Protein AF-A0A1B6FCR0-F1 (afdb_monomer_lite)

Organism: NCBI:txid1464854

pLDDT: mean 74.07, std 19.44, range [39.16, 96.12]

Secondary structure (DSSP, 8-state):
--------SSS-HHHHHHHHHHHHHHHHHTT-----GGGT--GGGB-TTSSSBPHHHHHHHHHHHHHHHHHHHHHHS------------------------------------

Structure (mmCIF, N/CA/C/O backbone):
data_AF-A0A1B6FCR0-F1
#
_entry.id   AF-A0A1B6FCR0-F1
#
loop_
_atom_site.group_PDB
_atom_site.id
_atom_site.type_symbol
_atom_site.label_atom_id
_atom_site.label_alt_id
_atom_site.label_comp_id
_atom_site.label_asym_id
_atom_site.label_entity_id
_atom_site.label_seq_id
_atom_site.pdbx_PDB_ins_code
_atom_site.Cartn_x
_atom_site.Cartn_y
_atom_site.Cartn_z
_atom_site.occupancy
_atom_site.B_iso_or_equiv
_atom_site.auth_seq_id
_atom_site.auth_comp_id
_atom_site.auth_asym_id
_atom_site.auth_atom_id
_atom_site.pdbx_PDB_model_num
ATOM 1 N N . VAL A 1 1 ? -9.343 3.198 4.846 1.00 52.16 1 VAL A N 1
ATOM 2 C CA . VAL A 1 1 ? -8.202 4.002 4.366 1.00 52.16 1 VAL A CA 1
ATOM 3 C C . VAL A 1 1 ? -7.108 3.049 3.930 1.00 52.16 1 VAL A C 1
ATOM 5 O O . VAL A 1 1 ? -6.847 2.095 4.650 1.00 52.16 1 VAL A O 1
ATOM 8 N N . LEU A 1 2 ? -6.579 3.239 2.724 1.00 54.00 2 LEU A N 1
ATOM 9 C CA . LEU A 1 2 ? -5.472 2.469 2.154 1.00 54.00 2 LEU A CA 1
ATOM 10 C C . LEU A 1 2 ? -4.601 3.451 1.383 1.00 54.00 2 LEU A C 1
ATOM 12 O O . LEU A 1 2 ? -4.848 3.704 0.208 1.00 54.00 2 LEU A O 1
ATOM 16 N N . ASP A 1 3 ? -3.602 3.995 2.063 1.00 57.03 3 ASP A N 1
ATOM 17 C CA . ASP A 1 3 ? -2.684 4.963 1.478 1.00 57.03 3 ASP A CA 1
ATOM 18 C C . ASP A 1 3 ? -1.279 4.365 1.486 1.00 57.03 3 ASP A C 1
ATOM 20 O O . ASP A 1 3 ? -0.688 4.183 2.542 1.00 57.03 3 ASP A O 1
ATOM 24 N N . SER A 1 4 ? -0.748 4.010 0.317 1.00 60.03 4 SER A N 1
ATOM 25 C CA . SER A 1 4 ? 0.669 3.671 0.126 1.00 60.03 4 SER A CA 1
ATOM 26 C C . SER A 1 4 ? 1.034 3.665 -1.358 1.00 60.03 4 SER A C 1
ATOM 28 O O . SER A 1 4 ? 0.187 3.452 -2.229 1.00 60.03 4 SER A O 1
ATOM 30 N N . ILE A 1 5 ? 2.313 3.917 -1.660 1.00 70.94 5 ILE A N 1
ATOM 31 C CA . ILE A 1 5 ? 2.821 3.937 -3.039 1.00 70.94 5 ILE A CA 1
ATOM 32 C C . ILE A 1 5 ? 3.582 2.648 -3.334 1.00 70.94 5 ILE A C 1
ATOM 34 O O . ILE A 1 5 ? 4.440 2.227 -2.555 1.00 70.94 5 ILE A O 1
ATOM 38 N N . LEU A 1 6 ? 3.279 2.049 -4.488 1.00 71.94 6 LEU A N 1
ATOM 39 C CA . LEU A 1 6 ? 3.912 0.830 -4.980 1.00 71.94 6 LEU A CA 1
ATOM 40 C C . LEU A 1 6 ? 5.321 1.057 -5.534 1.00 71.94 6 LEU A C 1
ATOM 42 O O . LEU A 1 6 ? 5.588 2.061 -6.196 1.00 71.94 6 LEU A O 1
ATOM 46 N N . VAL A 1 7 ? 6.202 0.071 -5.339 1.00 68.56 7 VAL A N 1
ATOM 47 C CA . VAL A 1 7 ? 7.544 0.052 -5.942 1.00 68.56 7 VAL A CA 1
ATOM 48 C C . VAL A 1 7 ? 7.459 0.075 -7.465 1.00 68.56 7 VAL A C 1
ATOM 50 O O . VAL A 1 7 ? 7.102 -0.920 -8.100 1.00 68.56 7 VAL A O 1
ATOM 53 N N . ARG A 1 8 ? 7.878 1.202 -8.046 1.00 67.38 8 ARG A N 1
ATOM 54 C CA . ARG A 1 8 ? 8.106 1.367 -9.484 1.00 67.38 8 ARG A CA 1
ATOM 55 C C . ARG A 1 8 ? 9.582 1.165 -9.834 1.00 67.38 8 AR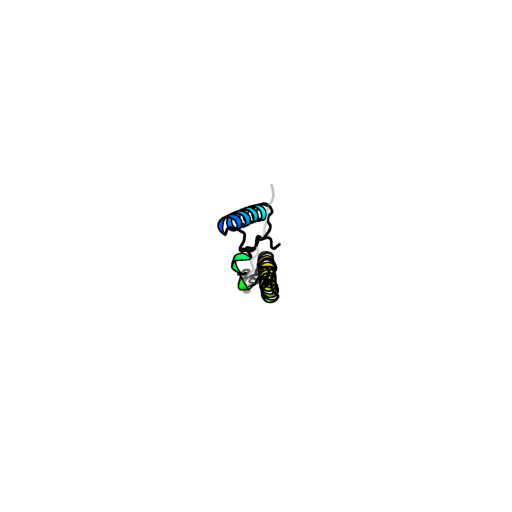G A C 1
ATOM 57 O O . ARG A 1 8 ? 10.453 1.202 -8.969 1.00 67.38 8 ARG A O 1
ATOM 64 N N . TRP A 1 9 ? 9.869 0.903 -11.106 1.00 65.56 9 TRP A N 1
ATOM 65 C CA . TRP A 1 9 ? 11.239 0.682 -11.587 1.00 65.56 9 TRP A CA 1
ATOM 66 C C . TRP A 1 9 ? 12.073 1.970 -11.648 1.00 65.56 9 TRP A C 1
ATOM 68 O O . TRP A 1 9 ? 13.296 1.898 -11.580 1.00 65.56 9 TRP A O 1
ATOM 78 N N . ASP A 1 10 ? 11.414 3.121 -11.761 1.00 66.19 10 ASP A N 1
ATOM 79 C CA . ASP A 1 10 ? 12.005 4.456 -11.876 1.00 66.19 10 ASP A CA 1
ATOM 80 C C . ASP A 1 10 ? 12.258 5.131 -10.518 1.00 66.19 10 ASP A C 1
ATOM 82 O O . ASP A 1 10 ? 12.959 6.138 -10.446 1.00 66.19 10 ASP A O 1
ATOM 86 N N . LEU A 1 11 ? 11.732 4.566 -9.429 1.00 68.50 11 LEU A N 1
ATOM 87 C CA . LEU A 1 11 ? 11.944 5.056 -8.070 1.00 68.50 11 LEU A CA 1
ATOM 88 C C . LEU A 1 11 ? 12.956 4.182 -7.333 1.00 68.50 11 LEU A C 1
ATOM 90 O O . LEU A 1 11 ? 12.878 2.952 -7.332 1.00 68.50 11 LEU A O 1
ATOM 94 N N . THR A 1 12 ? 13.899 4.822 -6.641 1.00 72.56 12 THR A N 1
ATOM 95 C CA . THR A 1 12 ? 14.808 4.092 -5.754 1.00 72.56 12 THR A CA 1
ATOM 96 C C . THR A 1 12 ? 14.023 3.511 -4.577 1.00 72.56 12 THR A C 1
ATOM 98 O O . THR A 1 12 ? 13.238 4.204 -3.929 1.00 72.56 12 THR A O 1
ATOM 101 N N . TYR A 1 13 ? 14.270 2.234 -4.262 1.00 76.88 13 TYR A N 1
ATOM 102 C CA . TYR A 1 13 ? 13.599 1.515 -3.168 1.00 76.88 13 TYR A CA 1
ATOM 103 C C . TYR A 1 13 ? 13.686 2.267 -1.827 1.00 76.88 13 TYR A C 1
ATOM 105 O O . TYR A 1 13 ? 12.739 2.296 -1.048 1.00 76.88 13 TYR A O 1
ATOM 113 N N . LYS A 1 14 ? 14.811 2.956 -1.591 1.00 83.38 14 LYS A N 1
ATOM 114 C CA . LYS A 1 14 ? 15.044 3.761 -0.388 1.00 83.38 14 LYS A CA 1
ATOM 115 C C . LYS A 1 14 ? 14.146 5.001 -0.311 1.00 83.38 14 LYS A C 1
ATOM 117 O O . LYS A 1 14 ? 13.599 5.273 0.752 1.00 83.38 14 LYS A O 1
ATOM 122 N N . ALA A 1 15 ? 13.987 5.743 -1.410 1.00 82.94 15 ALA A N 1
ATOM 123 C CA . ALA A 1 15 ? 13.146 6.940 -1.423 1.00 82.94 15 ALA A CA 1
ATOM 124 C C . ALA A 1 15 ? 11.674 6.587 -1.181 1.00 82.94 15 ALA A C 1
ATOM 126 O O . ALA A 1 15 ? 10.996 7.257 -0.406 1.00 82.94 15 ALA A O 1
ATOM 127 N N . LEU A 1 16 ? 11.209 5.493 -1.784 1.00 83.69 16 LEU A N 1
ATOM 128 C CA . LEU A 1 16 ? 9.842 5.027 -1.601 1.00 83.69 16 LEU A CA 1
ATOM 129 C C . LEU A 1 16 ? 9.570 4.543 -0.173 1.00 83.69 16 LEU A C 1
ATOM 131 O O . LEU A 1 16 ? 8.542 4.893 0.399 1.00 83.69 16 LEU A O 1
ATOM 135 N N . ASN A 1 17 ? 10.496 3.786 0.422 1.00 84.88 17 ASN A N 1
ATOM 136 C CA . ASN A 1 17 ? 10.359 3.362 1.816 1.00 84.88 17 ASN A CA 1
ATOM 137 C C . ASN A 1 17 ? 10.309 4.557 2.768 1.00 84.88 17 ASN A C 1
ATOM 139 O O . ASN A 1 17 ? 9.465 4.584 3.656 1.00 84.88 17 ASN A O 1
ATOM 143 N N . ASN A 1 18 ? 11.161 5.564 2.555 1.00 88.88 18 ASN A N 1
ATOM 144 C CA . ASN A 1 18 ? 11.114 6.791 3.348 1.00 88.88 18 ASN A CA 1
ATOM 145 C C . ASN A 1 18 ? 9.771 7.513 3.188 1.00 88.88 18 ASN A C 1
ATOM 147 O O . ASN A 1 18 ? 9.224 7.999 4.171 1.00 88.88 18 ASN A O 1
ATOM 151 N N . PHE A 1 19 ? 9.227 7.570 1.972 1.00 89.19 19 PHE A N 1
ATOM 152 C CA . PHE A 1 19 ? 7.928 8.188 1.726 1.00 89.19 19 PHE A CA 1
ATOM 153 C C . PHE A 1 19 ? 6.785 7.439 2.427 1.00 89.19 19 PHE A C 1
ATOM 155 O O . PHE A 1 19 ? 5.993 8.058 3.132 1.00 89.19 19 PHE A O 1
ATOM 162 N N . ASN A 1 20 ? 6.731 6.110 2.295 1.00 89.62 20 ASN A N 1
ATOM 163 C CA . ASN A 1 20 ? 5.723 5.289 2.971 1.00 89.62 20 ASN A CA 1
ATOM 164 C C . ASN A 1 20 ? 5.848 5.372 4.501 1.00 89.62 20 ASN A C 1
ATOM 166 O O . ASN A 1 20 ? 4.831 5.435 5.178 1.00 89.62 20 ASN A O 1
ATOM 170 N N . PHE A 1 21 ? 7.067 5.455 5.042 1.00 91.69 21 PHE A N 1
ATOM 171 C CA . PHE A 1 21 ? 7.285 5.672 6.475 1.00 91.69 21 PHE A CA 1
ATOM 172 C C . PHE A 1 21 ? 6.727 7.021 6.952 1.00 91.69 21 PHE A C 1
ATOM 174 O O . PHE A 1 21 ? 6.071 7.094 7.986 1.00 91.69 21 PHE A O 1
ATOM 181 N N . GLN A 1 22 ? 6.939 8.095 6.187 1.00 93.81 22 GLN A N 1
ATOM 182 C CA . GLN A 1 22 ? 6.367 9.403 6.523 1.00 93.81 22 GLN A CA 1
ATOM 183 C C . GLN A 1 22 ? 4.834 9.389 6.448 1.00 93.81 22 GLN A C 1
ATOM 185 O O . GLN A 1 22 ? 4.178 9.957 7.318 1.00 93.81 22 GLN A O 1
ATOM 190 N N . LEU A 1 23 ? 4.253 8.709 5.452 1.00 92.38 23 LEU A N 1
ATOM 191 C CA . LEU A 1 23 ? 2.803 8.501 5.386 1.00 92.38 23 LEU A CA 1
ATOM 192 C C . LEU A 1 23 ? 2.278 7.737 6.603 1.00 92.38 23 LEU A C 1
ATOM 194 O O . LEU A 1 23 ? 1.281 8.154 7.184 1.00 92.38 23 LEU A O 1
ATOM 198 N N . GLU A 1 24 ? 2.957 6.666 7.014 1.00 93.62 24 GLU A N 1
ATOM 199 C CA . GLU A 1 24 ? 2.585 5.883 8.194 1.00 93.62 24 GLU A CA 1
ATOM 200 C C . GLU A 1 24 ? 2.544 6.750 9.458 1.00 93.62 24 GLU A C 1
ATOM 202 O O . GLU A 1 24 ? 1.545 6.733 10.181 1.00 93.62 24 GLU A O 1
ATOM 207 N N . LEU A 1 25 ? 3.576 7.570 9.681 1.00 94.94 25 LEU A N 1
ATOM 208 C CA . LEU A 1 25 ? 3.614 8.512 10.803 1.00 94.94 25 LEU A CA 1
ATOM 209 C C . LEU A 1 25 ? 2.456 9.519 10.755 1.00 94.94 25 LEU A C 1
ATOM 211 O O . LEU A 1 25 ? 1.842 9.807 11.783 1.00 94.94 25 LEU A O 1
ATOM 215 N N . MET A 1 26 ? 2.122 10.048 9.575 1.00 94.94 26 MET A N 1
ATOM 216 C CA . MET A 1 26 ? 0.977 10.953 9.439 1.00 94.94 26 MET A CA 1
ATOM 217 C C . MET A 1 26 ? -0.343 10.246 9.751 1.00 94.94 26 MET A C 1
ATOM 219 O O . MET A 1 26 ? -1.154 10.783 10.501 1.00 94.94 26 MET A O 1
ATOM 223 N N . CYS A 1 27 ? -0.560 9.041 9.223 1.00 93.25 27 CYS A N 1
ATOM 224 C CA . CYS A 1 27 ? -1.765 8.260 9.494 1.00 93.25 27 CYS A CA 1
ATOM 225 C C . CYS A 1 27 ? -1.939 7.992 10.996 1.00 93.25 27 CYS A C 1
ATOM 227 O O . CYS A 1 27 ? -3.034 8.196 11.520 1.00 93.25 27 CYS A O 1
ATOM 229 N N . GLN A 1 28 ? -0.858 7.638 11.700 1.00 92.25 28 GLN A N 1
ATOM 230 C CA . GLN A 1 28 ? -0.871 7.473 13.157 1.00 92.25 28 GLN A CA 1
ATOM 231 C C . GLN A 1 28 ? -1.314 8.756 13.873 1.00 92.25 28 GLN A C 1
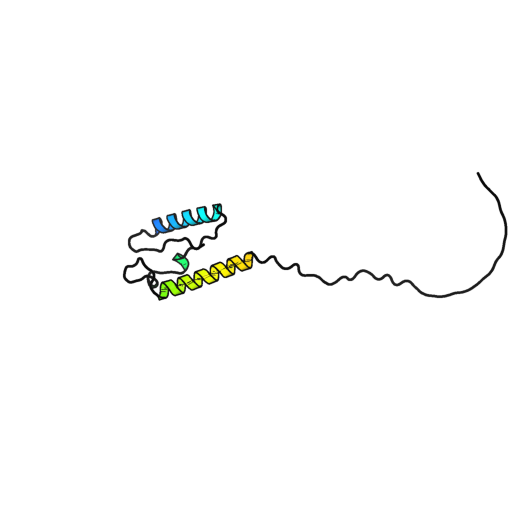ATOM 233 O O . GLN A 1 28 ? -2.182 8.700 14.742 1.00 92.25 28 GLN A O 1
ATOM 238 N N . ASN A 1 29 ? -0.795 9.917 13.460 1.00 94.19 29 ASN A N 1
ATOM 239 C CA . ASN A 1 29 ? -1.174 11.209 14.045 1.00 94.19 29 ASN A CA 1
ATOM 240 C C . ASN A 1 29 ? -2.654 11.565 13.828 1.00 94.19 29 ASN A C 1
ATOM 242 O O . ASN A 1 29 ? -3.244 12.252 14.659 1.00 94.19 29 ASN A O 1
ATOM 246 N N . PHE A 1 30 ? -3.263 11.101 12.734 1.00 93.56 30 PHE A N 1
ATOM 247 C CA . PHE A 1 30 ? -4.683 11.323 12.440 1.00 93.56 30 PHE A CA 1
ATOM 248 C C . PHE A 1 30 ? -5.608 10.221 12.984 1.00 93.56 30 PHE A C 1
ATOM 250 O O . PHE A 1 30 ? -6.817 10.293 12.769 1.00 93.56 30 PHE A O 1
ATOM 257 N N . GLY A 1 31 ? -5.077 9.201 13.671 1.00 89.88 31 GLY A N 1
ATOM 258 C CA . GLY A 1 31 ? -5.872 8.055 14.131 1.00 89.88 31 GLY A CA 1
ATOM 259 C C . GLY A 1 31 ? -6.412 7.201 12.979 1.00 89.88 31 GLY A C 1
ATOM 260 O O . GLY A 1 31 ? -7.458 6.566 13.099 1.00 89.88 31 GLY A O 1
ATOM 261 N N . VAL A 1 32 ? -5.721 7.212 11.841 1.00 90.19 32 VAL A N 1
ATOM 262 C CA . VAL A 1 32 ? -6.108 6.504 10.624 1.00 90.19 32 VAL A CA 1
ATOM 263 C C . VAL A 1 32 ? -5.209 5.286 10.431 1.00 90.19 32 VAL A C 1
ATOM 265 O O . VAL A 1 32 ? -3.997 5.348 10.626 1.00 90.19 32 VAL A O 1
ATOM 268 N N . THR A 1 33 ? -5.785 4.162 10.008 1.00 90.38 33 THR A N 1
ATOM 269 C CA . THR A 1 33 ? -5.016 2.950 9.701 1.00 90.38 33 THR A CA 1
ATOM 270 C C . THR A 1 33 ? -4.212 3.127 8.414 1.00 90.38 33 THR A C 1
ATOM 272 O O . THR A 1 33 ? -4.783 3.268 7.330 1.00 90.38 33 THR A O 1
ATOM 275 N N . PHE A 1 34 ? -2.886 3.074 8.532 1.00 92.25 34 PHE A N 1
ATOM 276 C CA . PHE A 1 34 ? -1.979 2.939 7.397 1.00 92.25 34 PHE A CA 1
ATOM 277 C C . PHE A 1 34 ? -1.882 1.475 6.956 1.00 92.25 34 PHE A C 1
ATOM 279 O O . PHE A 1 34 ? -1.847 0.571 7.791 1.00 92.25 34 PHE A O 1
ATOM 286 N N . VAL A 1 35 ? -1.797 1.237 5.645 1.00 91.19 35 VAL A N 1
ATOM 287 C CA . VAL A 1 35 ? -1.622 -0.107 5.082 1.00 91.19 35 VAL A CA 1
ATOM 288 C C . VAL A 1 35 ? -0.522 -0.078 4.032 1.00 91.19 35 VAL A C 1
ATOM 290 O O . VAL A 1 35 ? -0.68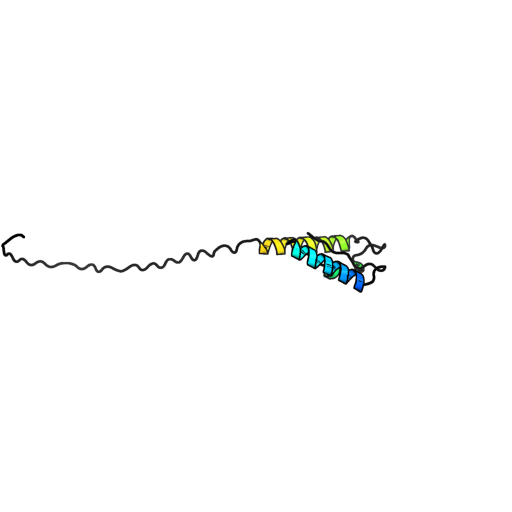4 0.521 2.969 1.00 91.19 35 VAL A O 1
ATOM 293 N N . ASP A 1 36 ? 0.579 -0.779 4.300 1.00 88.25 36 ASP A N 1
ATOM 294 C CA . ASP A 1 36 ? 1.686 -0.925 3.354 1.00 88.25 36 ASP A CA 1
ATOM 295 C C . ASP A 1 36 ? 1.377 -1.984 2.285 1.00 88.25 36 ASP A C 1
ATOM 297 O O . ASP A 1 36 ? 1.601 -3.187 2.469 1.00 88.25 36 ASP A O 1
ATOM 301 N N . VAL A 1 37 ? 0.901 -1.535 1.122 1.00 89.62 37 VAL A N 1
ATOM 302 C CA . VAL A 1 37 ? 0.577 -2.425 -0.002 1.00 89.62 37 VAL A CA 1
ATOM 303 C C . VAL A 1 37 ? 1.809 -3.115 -0.595 1.00 89.62 37 VAL A C 1
ATOM 305 O O . VAL A 1 37 ? 1.657 -4.149 -1.253 1.00 89.62 37 VAL A O 1
ATOM 308 N N . ASN A 1 38 ? 3.030 -2.616 -0.351 1.00 85.31 38 ASN A N 1
ATOM 309 C CA . ASN A 1 38 ? 4.258 -3.227 -0.878 1.00 85.31 38 ASN A CA 1
ATOM 310 C C . ASN A 1 38 ? 4.585 -4.571 -0.228 1.00 85.31 38 ASN A C 1
ATOM 312 O O . ASN A 1 38 ? 5.335 -5.361 -0.802 1.00 85.31 38 ASN A O 1
ATOM 316 N N . ARG A 1 39 ? 4.001 -4.873 0.938 1.00 82.75 39 ARG A N 1
ATOM 317 C CA . ARG A 1 39 ? 4.122 -6.199 1.565 1.00 82.75 39 ARG A CA 1
ATOM 318 C C . ARG A 1 39 ? 3.342 -7.279 0.818 1.00 82.75 39 ARG A C 1
ATOM 320 O O . ARG A 1 39 ? 3.670 -8.458 0.923 1.00 82.75 39 ARG A O 1
ATOM 327 N N . VAL A 1 40 ? 2.313 -6.892 0.064 1.00 88.06 40 VAL A N 1
ATOM 328 C CA . VAL A 1 40 ? 1.349 -7.825 -0.548 1.00 88.06 40 VAL A CA 1
ATOM 329 C C . VAL A 1 40 ? 1.439 -7.834 -2.071 1.00 88.06 40 VAL A C 1
ATOM 331 O O . VAL A 1 40 ? 1.234 -8.879 -2.712 1.00 88.06 40 VAL A O 1
ATOM 334 N N . LEU A 1 41 ? 1.739 -6.675 -2.655 1.00 89.44 41 LEU A N 1
ATOM 335 C CA . LEU A 1 41 ? 1.857 -6.463 -4.086 1.00 89.44 41 LEU A CA 1
ATOM 336 C C . LEU A 1 41 ? 3.327 -6.416 -4.500 1.00 89.44 41 LEU A C 1
ATOM 338 O O . LEU A 1 41 ? 4.169 -5.782 -3.878 1.00 89.44 41 LEU A O 1
ATOM 342 N N . SER A 1 42 ? 3.622 -7.093 -5.602 1.00 86.12 42 SER A N 1
ATOM 343 C CA . SER A 1 42 ? 4.950 -7.186 -6.203 1.00 86.12 42 SER A CA 1
ATOM 344 C C . SER A 1 42 ? 4.909 -6.716 -7.656 1.00 86.12 42 SER A C 1
ATOM 346 O O . SER A 1 42 ? 3.835 -6.518 -8.225 1.00 86.12 42 SER A O 1
ATOM 348 N N . ARG A 1 43 ? 6.064 -6.649 -8.329 1.00 84.38 43 ARG A N 1
ATOM 349 C CA . ARG A 1 43 ? 6.127 -6.328 -9.770 1.00 84.38 43 ARG A CA 1
ATOM 350 C C . ARG A 1 43 ? 5.230 -7.217 -10.642 1.00 84.38 43 ARG A C 1
ATOM 352 O O . ARG A 1 43 ? 4.714 -6.754 -11.648 1.00 84.38 43 ARG A O 1
ATOM 359 N N . ARG A 1 44 ? 4.983 -8.473 -10.244 1.00 88.88 44 ARG A N 1
ATOM 360 C CA . ARG A 1 44 ? 4.086 -9.403 -10.966 1.00 88.88 44 ARG A CA 1
ATOM 361 C C . ARG A 1 44 ? 2.607 -9.011 -10.890 1.00 88.88 44 ARG A C 1
ATOM 363 O O . ARG A 1 44 ? 1.780 -9.596 -11.583 1.00 88.88 44 ARG A O 1
ATOM 370 N N . ASN A 1 45 ? 2.265 -8.082 -10.004 1.00 91.50 45 ASN A N 1
ATOM 371 C CA . ASN A 1 45 ? 0.921 -7.554 -9.840 1.00 91.50 45 ASN A CA 1
ATOM 372 C C . ASN A 1 45 ? 0.687 -6.304 -10.698 1.00 91.50 45 ASN A C 1
ATOM 374 O O . ASN A 1 45 ? -0.470 -5.927 -10.882 1.00 91.50 45 ASN A O 1
ATOM 378 N N . LEU A 1 46 ? 1.740 -5.711 -11.264 1.00 89.00 46 LEU A N 1
ATOM 379 C CA . LEU A 1 46 ? 1.658 -4.538 -12.130 1.00 89.00 46 LEU A CA 1
ATOM 380 C C . LEU A 1 46 ? 1.284 -4.925 -13.570 1.00 89.00 46 LEU A C 1
ATOM 382 O O . LEU A 1 46 ? 1.477 -6.064 -14.002 1.00 89.00 46 LEU A O 1
ATOM 386 N N . ALA A 1 47 ? 0.710 -3.976 -14.301 1.00 90.12 47 ALA A N 1
ATOM 387 C CA . ALA A 1 47 ? 0.489 -4.050 -15.735 1.00 90.12 47 ALA A CA 1
ATOM 388 C C . ALA A 1 47 ? 1.820 -3.902 -16.494 1.00 90.12 47 ALA A C 1
ATOM 390 O O . ALA A 1 47 ? 2.884 -3.707 -15.905 1.00 90.12 47 ALA A O 1
ATOM 391 N N . ARG A 1 48 ? 1.771 -4.009 -17.828 1.00 88.25 48 ARG A N 1
ATOM 392 C CA . ARG A 1 48 ? 2.975 -3.929 -18.677 1.00 88.25 48 ARG A CA 1
ATOM 393 C C . ARG A 1 48 ? 3.692 -2.580 -18.594 1.00 88.25 48 ARG A C 1
ATOM 395 O O . ARG A 1 48 ? 4.886 -2.534 -18.853 1.00 88.25 48 ARG A O 1
ATOM 402 N N . ASP A 1 49 ? 2.982 -1.518 -18.229 1.00 85.75 49 ASP A N 1
ATOM 403 C CA . ASP A 1 49 ? 3.559 -0.186 -18.021 1.00 85.75 49 ASP A CA 1
ATOM 404 C C . ASP A 1 49 ? 4.369 -0.061 -16.718 1.00 85.75 49 ASP A C 1
ATOM 406 O O . ASP A 1 49 ? 5.101 0.910 -16.542 1.00 85.75 49 ASP A O 1
ATOM 410 N N . GLY A 1 50 ? 4.263 -1.032 -15.803 1.00 82.25 50 GLY A N 1
ATOM 411 C CA . GLY A 1 50 ? 4.942 -0.996 -14.509 1.00 82.25 50 GLY A CA 1
ATOM 412 C C . GLY A 1 50 ? 4.437 0.096 -13.560 1.00 82.25 50 GLY A C 1
ATOM 413 O O . GLY A 1 50 ? 5.112 0.376 -12.570 1.00 82.25 50 GLY A O 1
ATOM 414 N N . VAL A 1 51 ? 3.283 0.705 -13.849 1.00 81.62 51 VAL A N 1
ATOM 415 C CA . VAL A 1 51 ? 2.675 1.781 -13.050 1.00 81.62 51 VAL A CA 1
ATOM 416 C C . VAL A 1 51 ? 1.295 1.365 -12.556 1.00 81.62 51 VAL A C 1
ATOM 418 O O . VAL A 1 51 ? 1.007 1.482 -11.366 1.00 81.62 51 VAL A O 1
ATOM 421 N N . HIS A 1 52 ? 0.450 0.840 -13.442 1.00 88.44 52 HIS A N 1
ATOM 422 C CA . HIS A 1 52 ? -0.902 0.427 -13.086 1.00 88.44 52 HIS A CA 1
ATOM 423 C C . HIS A 1 52 ? -0.922 -1.004 -12.556 1.00 88.44 52 HIS A C 1
ATOM 425 O O . HIS A 1 52 ? -0.018 -1.802 -12.803 1.00 88.44 52 HIS A O 1
ATOM 431 N N . LEU A 1 53 ? -1.988 -1.366 -11.844 1.00 91.56 53 LEU A N 1
ATOM 432 C CA . LEU A 1 53 ? -2.218 -2.751 -11.454 1.00 91.56 53 LEU A CA 1
ATOM 433 C C . LEU A 1 53 ? -2.781 -3.559 -12.623 1.00 91.56 53 LEU A C 1
ATOM 435 O O . LEU A 1 53 ? -3.689 -3.136 -13.333 1.00 91.56 53 LEU A O 1
ATOM 439 N N . SER A 1 54 ? -2.276 -4.778 -12.783 1.00 94.44 54 SER A N 1
ATOM 440 C CA . SER A 1 54 ? -2.921 -5.794 -13.617 1.00 94.44 54 SER A CA 1
ATOM 441 C C . SER A 1 54 ? -4.226 -6.272 -12.970 1.00 94.44 54 SER A C 1
ATOM 443 O O . SER A 1 54 ? -4.428 -6.103 -11.76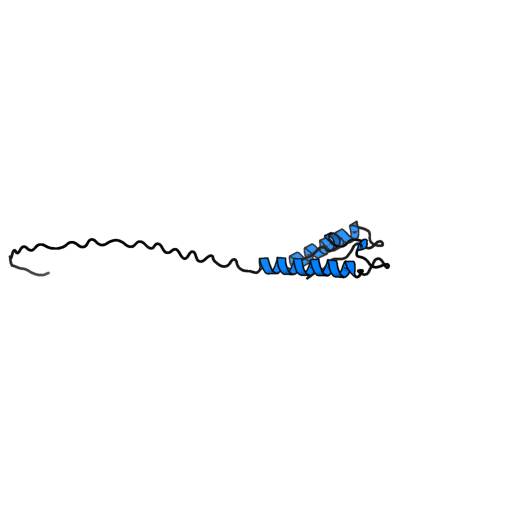7 1.00 94.44 54 SER A O 1
ATOM 445 N N . ARG A 1 55 ? -5.071 -7.002 -13.712 1.00 96.06 55 ARG A N 1
ATOM 446 C CA . ARG A 1 55 ? -6.274 -7.662 -13.157 1.00 96.06 55 ARG A CA 1
ATOM 447 C C . ARG A 1 55 ? -5.971 -8.502 -11.906 1.00 96.06 55 ARG A C 1
ATOM 449 O O . ARG A 1 55 ? -6.730 -8.490 -10.937 1.00 96.06 55 ARG A O 1
ATOM 456 N N . ARG A 1 56 ? -4.833 -9.207 -11.910 1.00 94.31 56 ARG A N 1
ATOM 457 C CA . ARG A 1 56 ? -4.346 -9.976 -10.756 1.00 94.31 56 ARG A CA 1
ATOM 458 C C . ARG A 1 56 ? -3.983 -9.063 -9.585 1.00 94.31 56 ARG A C 1
ATOM 460 O O . ARG A 1 56 ? -4.282 -9.397 -8.444 1.00 94.31 56 ARG A O 1
ATOM 467 N N . GLY A 1 57 ? -3.315 -7.945 -9.860 1.00 94.19 57 GLY A N 1
ATOM 468 C CA . GLY A 1 57 ? -2.976 -6.942 -8.854 1.00 94.19 57 GLY A CA 1
ATOM 469 C C . GLY A 1 57 ? -4.207 -6.320 -8.212 1.00 94.19 57 GLY A C 1
ATOM 470 O O . GLY A 1 57 ? -4.278 -6.289 -6.992 1.00 94.19 57 GLY A O 1
ATOM 471 N N . VAL A 1 58 ? -5.202 -5.939 -9.015 1.00 94.56 58 VAL A N 1
ATOM 472 C CA . VAL A 1 58 ? -6.485 -5.404 -8.531 1.00 94.56 58 VAL A CA 1
ATOM 473 C C . VAL A 1 58 ? -7.195 -6.407 -7.625 1.00 94.56 58 VAL A C 1
ATOM 475 O O . VAL A 1 58 ? -7.616 -6.046 -6.533 1.00 94.56 58 VAL A O 1
ATOM 478 N N . SER A 1 59 ? -7.273 -7.679 -8.030 1.00 96.12 59 SER A N 1
ATOM 479 C CA . SER A 1 59 ? -7.920 -8.718 -7.210 1.00 96.12 59 SER A CA 1
ATOM 480 C C . SER A 1 59 ? -7.219 -8.887 -5.857 1.00 96.12 59 SER A C 1
ATOM 482 O O . SER A 1 59 ? -7.866 -8.968 -4.821 1.00 96.12 59 SER A O 1
ATOM 484 N N . ARG A 1 60 ? -5.881 -8.887 -5.864 1.00 94.62 60 ARG A N 1
ATOM 485 C CA . ARG A 1 60 ? -5.060 -9.033 -4.656 1.00 94.62 60 ARG A CA 1
ATOM 486 C C . ARG A 1 60 ? -5.141 -7.815 -3.741 1.00 94.62 60 ARG A C 1
ATOM 488 O O . ARG A 1 60 ? -5.182 -7.982 -2.528 1.00 94.62 60 ARG A O 1
ATOM 495 N N . LEU A 1 61 ? -5.188 -6.617 -4.322 1.00 93.50 61 LEU A N 1
ATOM 496 C CA . LEU A 1 61 ? -5.458 -5.396 -3.576 1.00 93.50 61 LEU A CA 1
ATOM 497 C C . LEU A 1 61 ? -6.835 -5.490 -2.918 1.00 93.50 61 LEU A C 1
ATOM 499 O O . LEU A 1 61 ? -6.925 -5.270 -1.722 1.00 93.50 61 LEU A O 1
ATOM 503 N N . GLY A 1 62 ? -7.870 -5.902 -3.659 1.00 94.38 62 GLY A N 1
ATOM 504 C CA . GLY A 1 62 ? -9.224 -6.098 -3.133 1.00 94.38 62 GLY A CA 1
ATOM 505 C C . GLY A 1 62 ? -9.277 -7.019 -1.911 1.00 94.38 62 GLY A C 1
ATOM 506 O O . GLY A 1 62 ? -9.895 -6.661 -0.914 1.00 94.38 62 GLY A O 1
ATOM 507 N N . THR A 1 63 ? -8.575 -8.156 -1.947 1.00 94.94 63 THR A N 1
ATOM 508 C CA . THR A 1 63 ? -8.449 -9.052 -0.783 1.00 94.94 63 THR A CA 1
ATOM 509 C C . THR A 1 63 ? -7.831 -8.343 0.421 1.00 94.94 63 THR A C 1
ATOM 511 O O . THR A 1 63 ? -8.407 -8.390 1.502 1.00 94.94 63 THR A O 1
ATOM 514 N N . LEU A 1 64 ? -6.724 -7.620 0.223 1.00 93.50 64 LEU A N 1
ATOM 515 C CA . LEU A 1 64 ? -6.078 -6.849 1.289 1.00 93.50 64 LEU A CA 1
ATOM 516 C C . LEU A 1 64 ? -7.020 -5.797 1.895 1.00 93.50 64 LEU A C 1
ATOM 518 O O . LEU A 1 64 ? -7.018 -5.595 3.109 1.00 93.50 64 LEU A O 1
ATOM 522 N N . ILE A 1 65 ? -7.840 -5.137 1.067 1.00 92.81 65 ILE A N 1
ATOM 523 C CA . ILE A 1 65 ? -8.833 -4.169 1.555 1.00 92.81 65 ILE A CA 1
ATOM 524 C C . ILE A 1 65 ? -9.824 -4.851 2.490 1.00 92.81 65 ILE A C 1
ATOM 526 O O . ILE A 1 65 ? -10.059 -4.360 3.592 1.00 92.81 65 ILE A O 1
ATOM 530 N N . LEU A 1 66 ? -10.390 -5.977 2.056 1.00 94.44 66 LEU A N 1
ATOM 531 C CA . LEU A 1 66 ? -11.376 -6.714 2.840 1.00 94.44 66 LEU A CA 1
ATOM 532 C C . LEU A 1 66 ? -10.778 -7.208 4.160 1.00 94.44 66 LEU A C 1
ATOM 534 O O . LEU A 1 66 ? -11.377 -6.983 5.204 1.00 94.44 66 LEU A O 1
ATOM 538 N N . GLU A 1 67 ? -9.574 -7.783 4.129 1.00 92.44 67 GLU A N 1
ATOM 539 C CA . GLU A 1 67 ? -8.855 -8.229 5.331 1.00 92.44 67 GLU A CA 1
ATOM 540 C C . GLU A 1 67 ? -8.609 -7.075 6.313 1.00 92.44 67 GLU A C 1
ATOM 542 O O . GLU A 1 67 ? -8.847 -7.216 7.513 1.00 92.44 67 GLU A O 1
ATOM 547 N N . THR A 1 68 ? -8.195 -5.911 5.803 1.00 92.06 68 THR A N 1
ATOM 548 C CA . THR A 1 68 ? -7.968 -4.718 6.631 1.00 92.06 68 THR A CA 1
ATOM 549 C C . THR A 1 68 ? -9.270 -4.238 7.268 1.00 92.06 68 THR A C 1
ATOM 551 O O . THR A 1 68 ? -9.306 -3.986 8.470 1.00 92.06 68 THR A O 1
ATOM 554 N N . ILE A 1 69 ? -10.350 -4.124 6.487 1.00 91.88 69 ILE A N 1
ATOM 555 C CA . ILE A 1 69 ? -11.658 -3.695 6.999 1.00 91.88 69 ILE A CA 1
ATOM 556 C C . ILE A 1 69 ? -12.149 -4.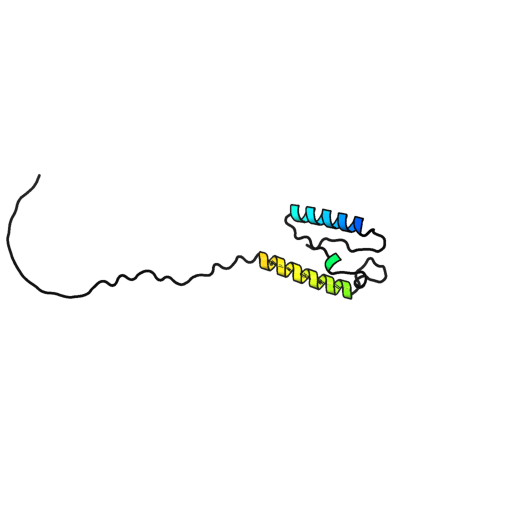672 8.067 1.00 91.88 69 ILE A C 1
ATOM 558 O O . ILE A 1 69 ? -12.556 -4.235 9.140 1.00 91.88 69 ILE A O 1
ATOM 562 N N . SER A 1 70 ? -12.073 -5.979 7.811 1.00 92.31 70 SER A N 1
ATOM 563 C CA . SER A 1 70 ? -12.465 -7.000 8.784 1.00 92.31 70 SER A CA 1
ATOM 564 C C . SER A 1 70 ? -11.656 -6.901 10.076 1.00 92.31 70 SER A C 1
ATOM 566 O O . SER A 1 70 ? -12.244 -6.946 11.153 1.00 92.31 70 SER A O 1
ATOM 568 N N . SER A 1 71 ? -10.337 -6.707 9.987 1.00 90.19 71 SER A N 1
ATOM 569 C CA . SER A 1 71 ? -9.479 -6.536 11.164 1.00 90.19 71 SER A CA 1
ATOM 570 C C . SER A 1 71 ? -9.847 -5.288 11.969 1.00 90.19 71 SER A C 1
ATOM 572 O O . SER A 1 71 ? -9.963 -5.370 13.188 1.00 90.19 71 SER A O 1
ATOM 574 N N . VAL A 1 72 ? -10.087 -4.153 11.308 1.00 88.81 72 VAL A N 1
ATOM 575 C CA . VAL A 1 72 ? -10.487 -2.914 11.992 1.00 88.81 72 VAL A CA 1
ATOM 576 C C . VAL A 1 72 ? -11.858 -3.074 12.654 1.00 88.81 72 VAL A C 1
ATOM 578 O O . VAL A 1 72 ? -12.025 -2.694 13.809 1.00 88.81 72 VAL A O 1
ATOM 581 N N . LEU A 1 73 ? -12.832 -3.685 11.976 1.00 89.25 73 LEU A N 1
ATOM 582 C CA . LEU A 1 73 ? -14.164 -3.905 12.548 1.00 89.25 73 LEU A CA 1
ATOM 583 C C . LEU A 1 73 ? -14.128 -4.822 13.780 1.00 89.25 73 LEU A C 1
ATOM 585 O O . LEU A 1 73 ? -14.818 -4.536 14.752 1.00 89.25 73 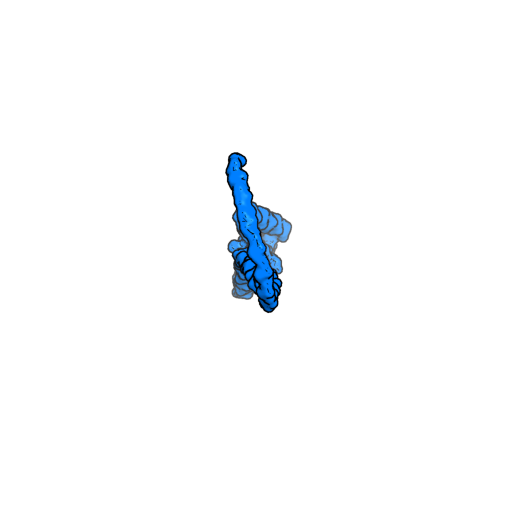LEU A O 1
ATOM 589 N N . GLN A 1 74 ? -13.282 -5.857 13.788 1.00 88.00 74 GLN A N 1
ATOM 590 C CA . GLN A 1 74 ? -13.096 -6.722 14.963 1.00 88.00 74 GLN A CA 1
ATOM 591 C C . GLN A 1 74 ? -12.543 -5.966 16.176 1.00 88.00 74 GLN A C 1
ATOM 593 O O . GLN A 1 74 ? -12.880 -6.297 17.306 1.00 88.00 74 GLN A O 1
ATOM 598 N N . THR A 1 75 ? -11.718 -4.938 15.965 1.00 83.44 75 THR A N 1
ATOM 599 C CA . THR A 1 75 ? -11.211 -4.112 17.077 1.00 83.44 75 THR A CA 1
ATOM 600 C C . THR A 1 75 ? -12.245 -3.134 17.636 1.00 83.44 75 THR A C 1
ATOM 602 O O . THR A 1 75 ? -12.040 -2.590 18.718 1.00 83.44 75 THR A O 1
ATOM 605 N N . LEU A 1 76 ? -13.339 -2.900 16.905 1.00 79.44 76 LEU A N 1
ATOM 606 C CA . LEU A 1 76 ? -14.413 -1.987 17.297 1.00 79.44 76 LEU A CA 1
ATOM 607 C C . LEU A 1 76 ? -15.573 -2.694 18.001 1.00 79.44 76 LEU A C 1
ATOM 609 O O . LEU A 1 76 ? -16.391 -2.009 18.614 1.00 79.44 76 LEU A O 1
ATOM 613 N N . GLU A 1 77 ? -15.668 -4.026 17.929 1.00 72.12 77 GLU A N 1
ATOM 614 C CA . GLU A 1 77 ? -16.654 -4.758 18.719 1.00 72.12 77 GLU A CA 1
ATOM 615 C C . GLU A 1 77 ? -16.272 -4.656 20.205 1.00 72.12 77 GLU A C 1
ATOM 617 O O . GLU A 1 77 ? -15.209 -5.145 20.602 1.00 72.12 77 GLU A O 1
ATOM 622 N N . PRO A 1 78 ? -17.092 -4.009 21.057 1.00 59.06 78 PRO A N 1
ATOM 623 C CA . PRO A 1 78 ? -16.858 -4.061 22.487 1.00 59.06 78 PRO A CA 1
ATOM 624 C C . PRO A 1 78 ? -16.981 -5.523 22.899 1.00 59.06 78 PRO A C 1
ATOM 626 O O . PRO A 1 78 ? -17.975 -6.167 22.566 1.00 59.06 78 PRO A O 1
ATOM 629 N N . ALA A 1 79 ? -15.975 -6.040 23.610 1.00 61.38 79 ALA A N 1
ATOM 630 C CA . ALA A 1 79 ? -16.061 -7.343 24.249 1.00 61.38 79 ALA A CA 1
ATOM 631 C C . ALA A 1 79 ? -17.396 -7.392 24.994 1.00 61.38 79 ALA A C 1
ATOM 633 O O . ALA A 1 79 ? -17.589 -6.668 25.973 1.00 61.38 79 ALA A O 1
ATOM 634 N N . SER A 1 80 ? -18.344 -8.170 24.470 1.00 62.41 80 SER A N 1
ATOM 635 C CA . SER A 1 80 ? -19.640 -8.358 25.103 1.00 62.41 80 SER A CA 1
ATOM 636 C C . SER A 1 80 ? -19.352 -8.749 26.549 1.00 62.41 80 SER A C 1
ATOM 638 O O . SER A 1 80 ? -18.613 -9.723 26.742 1.00 62.41 80 SER A O 1
ATOM 640 N N . PRO A 1 81 ? -19.836 -7.994 27.557 1.00 57.56 81 PRO A N 1
ATOM 641 C CA . PRO A 1 81 ? -19.618 -8.375 28.936 1.00 57.56 81 PRO A CA 1
ATOM 642 C C . PRO A 1 81 ? -20.203 -9.772 29.073 1.00 57.56 81 PRO A C 1
ATOM 644 O O . PRO A 1 81 ? -21.399 -9.974 28.869 1.00 57.56 81 PRO A O 1
ATOM 647 N N . SER A 1 82 ? -19.336 -10.750 29.330 1.00 53.06 82 SER A N 1
ATOM 648 C CA . SER A 1 82 ? -19.759 -12.085 29.703 1.00 53.06 82 SER A CA 1
ATOM 649 C C . SER A 1 82 ? -20.644 -11.906 30.926 1.00 53.06 82 SER A C 1
ATOM 651 O O . SER A 1 82 ? -20.144 -11.616 32.015 1.00 53.06 82 SER A O 1
ATOM 653 N N . VAL A 1 83 ? -21.956 -11.997 30.730 1.00 54.94 83 VAL A N 1
ATOM 654 C CA . VAL A 1 83 ? -22.913 -12.104 31.817 1.00 54.94 83 VAL A CA 1
ATOM 655 C C . VAL A 1 83 ? -22.541 -13.403 32.519 1.00 54.94 83 VAL A C 1
ATOM 657 O O . VAL A 1 83 ? -22.874 -14.492 32.060 1.00 54.94 83 VAL A O 1
ATOM 660 N N . GLN A 1 84 ? -21.762 -13.298 33.596 1.00 54.31 84 GLN A N 1
ATOM 661 C CA . GLN A 1 84 ? -21.680 -14.345 34.600 1.00 54.31 84 GLN A CA 1
ATOM 662 C C . GLN A 1 84 ? -23.032 -14.349 35.315 1.00 54.31 84 GLN A C 1
ATOM 664 O O . GLN A 1 84 ? -23.194 -13.811 36.408 1.00 54.31 84 GLN A O 1
ATOM 669 N N . GLU A 1 85 ? -24.035 -14.913 34.644 1.00 52.91 85 GLU A N 1
ATOM 670 C CA . GLU A 1 85 ? -25.249 -15.395 35.280 1.00 52.91 85 GLU A CA 1
ATOM 671 C C . GLU A 1 85 ? -24.830 -16.581 36.148 1.00 52.91 85 GLU A C 1
ATOM 673 O O . GLU A 1 85 ? -24.608 -17.699 35.692 1.00 52.91 85 GLU A O 1
ATOM 678 N N . GLY A 1 86 ? -24.595 -16.268 37.414 1.00 48.12 86 GLY A N 1
ATOM 679 C CA . GLY A 1 86 ? -24.130 -17.196 38.430 1.00 48.12 86 GLY A CA 1
ATOM 680 C C . GLY A 1 86 ? -24.212 -16.546 39.799 1.00 48.12 86 GLY A C 1
ATOM 681 O O . GLY A 1 86 ? -23.270 -16.610 40.584 1.00 48.12 86 GLY A O 1
ATOM 682 N N . ALA A 1 87 ? -25.327 -15.865 40.061 1.00 50.75 87 ALA A N 1
ATOM 683 C CA . ALA A 1 87 ? -25.720 -15.467 41.397 1.00 50.75 87 ALA A CA 1
ATOM 684 C C . ALA A 1 87 ? -25.919 -16.729 42.253 1.00 50.75 87 ALA A C 1
ATOM 686 O O . ALA A 1 87 ? -27.001 -17.303 42.281 1.00 50.75 87 ALA A O 1
ATOM 687 N N . SER A 1 88 ? -24.881 -17.146 42.973 1.00 47.75 88 SER A N 1
ATOM 688 C CA . SER A 1 88 ? -25.046 -17.931 44.199 1.00 47.75 88 SER A CA 1
ATOM 689 C C . SER A 1 88 ? -25.039 -16.960 45.371 1.00 47.75 88 SER A C 1
ATOM 691 O O . SER A 1 88 ? -24.059 -16.826 46.101 1.00 47.75 88 SER A O 1
ATOM 693 N N . THR A 1 89 ? -26.137 -16.219 45.514 1.00 50.69 89 THR A N 1
ATOM 694 C CA . THR A 1 89 ? -26.455 -15.523 46.758 1.00 50.69 89 THR A CA 1
ATOM 695 C C . THR A 1 89 ? -26.887 -16.564 47.784 1.00 50.69 89 THR A C 1
ATOM 697 O O . THR A 1 89 ? -27.870 -17.274 47.591 1.00 50.69 89 THR A O 1
ATOM 700 N N . SER A 1 90 ? -26.111 -16.638 48.858 1.00 51.47 90 SER A N 1
ATOM 701 C CA . SER A 1 90 ? -26.374 -17.302 50.134 1.00 51.47 90 SER A CA 1
ATOM 702 C C . SER A 1 90 ? -27.857 -17.333 50.534 1.00 51.47 90 SER A C 1
ATOM 704 O O . SER A 1 90 ? -28.414 -16.299 50.906 1.00 51.47 90 SER A O 1
ATOM 706 N N . HIS A 1 91 ? -28.462 -18.522 50.525 1.00 49.56 91 HIS A N 1
ATOM 707 C CA . HIS A 1 91 ? -29.692 -18.799 51.262 1.00 49.56 91 HIS A CA 1
ATOM 708 C C . HIS A 1 91 ? -29.298 -19.360 52.633 1.00 49.56 91 HIS A C 1
ATOM 710 O O . HIS A 1 91 ? -28.759 -20.459 52.735 1.00 49.56 91 HIS A O 1
ATOM 716 N N . LEU A 1 92 ? -29.482 -18.542 53.670 1.00 47.50 92 LEU A N 1
ATOM 717 C CA . LEU A 1 92 ? -29.445 -18.956 55.069 1.00 47.50 92 LEU A CA 1
ATOM 718 C C . LEU A 1 92 ? -30.667 -19.844 55.321 1.00 47.50 92 LEU A C 1
ATOM 720 O O . LEU A 1 92 ? -31.795 -19.354 55.273 1.00 47.50 92 LEU A O 1
ATOM 724 N N . ASP A 1 93 ? -30.440 -21.129 55.581 1.00 48.00 93 ASP A N 1
ATOM 725 C CA . ASP A 1 93 ? -31.480 -22.015 56.092 1.00 48.00 93 ASP A CA 1
ATOM 726 C C . ASP A 1 93 ? -31.812 -21.608 57.533 1.00 48.00 93 ASP A C 1
ATOM 728 O O . ASP A 1 93 ? -30.977 -21.663 58.436 1.00 48.00 93 ASP A O 1
ATOM 732 N N . LEU A 1 94 ? -33.039 -21.121 57.711 1.00 53.66 94 LEU A N 1
ATOM 733 C CA . LEU A 1 94 ? -33.675 -20.901 59.002 1.00 53.66 94 LEU A CA 1
ATOM 734 C C . LEU A 1 94 ? -34.265 -22.235 59.476 1.00 53.66 94 LEU A C 1
ATOM 736 O O . LEU A 1 94 ? -35.121 -22.807 58.800 1.00 53.66 94 LEU A O 1
ATOM 740 N N . ASP A 1 95 ? -33.810 -22.694 60.642 1.00 54.44 95 ASP A N 1
ATOM 741 C CA . ASP A 1 95 ? -34.332 -23.855 61.370 1.00 54.44 95 ASP A CA 1
ATOM 742 C C . ASP A 1 95 ? -35.850 -23.749 61.621 1.00 54.44 95 ASP A C 1
ATOM 744 O O . ASP A 1 95 ? -36.311 -22.722 62.137 1.00 54.44 95 ASP A O 1
ATOM 748 N N . PRO A 1 96 ? -36.638 -24.813 61.364 1.00 55.81 96 PRO A N 1
ATOM 749 C CA . PRO A 1 96 ? -38.013 -24.887 61.825 1.00 55.81 96 PRO A CA 1
ATOM 750 C C . PRO A 1 96 ? -38.240 -26.122 62.710 1.00 55.81 96 PRO A C 1
ATOM 752 O O . PRO A 1 96 ? -38.696 -27.150 62.229 1.00 55.81 96 PRO A O 1
ATOM 755 N N . GLU A 1 97 ? -38.015 -26.000 64.018 1.00 49.94 97 GLU A N 1
ATOM 756 C CA . GLU A 1 97 ? -38.721 -26.790 65.040 1.00 49.94 97 GLU A CA 1
ATOM 757 C C . GLU A 1 97 ? -38.937 -25.882 66.268 1.00 49.94 97 GLU A C 1
ATOM 759 O O . GLU A 1 97 ? -38.028 -25.195 66.714 1.00 49.94 97 GLU A O 1
ATOM 764 N N . GLY A 1 98 ? -40.113 -25.733 66.869 1.00 42.19 98 GLY A N 1
ATOM 765 C CA . GLY A 1 98 ? -41.279 -26.602 66.822 1.00 42.19 98 GLY A CA 1
ATOM 766 C C . GLY A 1 98 ? -41.727 -27.010 68.228 1.00 42.19 98 GLY A C 1
ATOM 767 O O . GLY A 1 98 ? -41.865 -28.192 68.474 1.00 42.19 98 GLY A O 1
ATOM 768 N N . GLY A 1 99 ? -41.978 -26.038 69.118 1.00 39.16 99 GLY A N 1
ATOM 769 C CA . GLY A 1 99 ? -42.893 -26.162 70.265 1.00 39.16 99 GLY A CA 1
ATOM 770 C C . GLY A 1 99 ? -42.411 -26.897 71.527 1.00 39.16 99 GLY A C 1
ATOM 771 O O . GLY A 1 99 ? -42.056 -28.061 71.480 1.00 39.16 99 GLY A O 1
ATOM 772 N N . ASP A 1 100 ? -42.549 -26.248 72.689 1.00 43.91 100 ASP A N 1
ATOM 773 C CA . ASP A 1 100 ? -43.392 -26.783 73.770 1.00 43.91 100 ASP A CA 1
ATOM 774 C C . ASP A 1 100 ? -43.753 -25.682 74.786 1.00 43.91 100 ASP A C 1
ATOM 776 O O . ASP A 1 100 ? -43.008 -24.731 75.034 1.00 43.91 100 ASP A O 1
ATOM 780 N N . ALA A 1 101 ? -44.950 -25.801 75.343 1.00 47.94 101 ALA A N 1
ATOM 781 C CA . ALA A 1 101 ? -45.583 -24.876 76.258 1.00 47.94 101 ALA A CA 1
ATOM 782 C C . ALA A 1 101 ? -45.080 -25.048 77.701 1.00 47.94 101 ALA A C 1
ATOM 784 O O . ALA A 1 101 ? -45.014 -26.159 78.217 1.00 47.94 101 ALA A O 1
ATOM 785 N N . SER A 1 102 ? -44.886 -23.944 78.434 1.00 48.91 102 SER A N 1
ATOM 786 C CA . SER A 1 102 ? -45.195 -23.911 79.875 1.00 48.91 102 SER A CA 1
ATOM 787 C C . SER A 1 102 ? -45.201 -22.504 80.473 1.00 48.91 102 SER A C 1
ATOM 789 O O . SER A 1 102 ? -44.181 -21.910 80.799 1.00 48.91 102 SER A O 1
ATOM 791 N N . ARG A 1 103 ? -46.426 -22.005 80.653 1.00 43.28 103 ARG A N 1
ATOM 792 C CA . ARG A 1 103 ? -46.969 -21.363 81.863 1.00 43.28 103 ARG A CA 1
ATOM 793 C C . ARG A 1 103 ? -45.949 -21.036 82.979 1.00 43.28 103 ARG A C 1
ATOM 795 O O . ARG A 1 103 ? -45.483 -21.943 83.662 1.00 43.28 103 ARG A O 1
ATOM 802 N N . LYS A 1 104 ? -45.817 -19.748 83.325 1.00 50.19 104 LYS A N 1
ATOM 803 C CA . LYS A 1 104 ? -45.991 -19.267 84.712 1.00 50.19 104 LYS A CA 1
ATOM 804 C C . LYS A 1 104 ? -46.180 -17.746 84.788 1.00 50.19 104 LYS A C 1
ATOM 806 O O . LYS A 1 104 ? -45.428 -16.962 84.233 1.00 50.19 104 LYS A O 1
ATOM 811 N N . SER A 1 105 ? -47.252 -17.404 85.492 1.00 42.69 105 SER A N 1
ATOM 812 C CA . SER A 1 105 ? -47.716 -16.095 85.951 1.00 42.69 105 SER A CA 1
ATOM 813 C C . SER A 1 105 ? -46.791 -15.484 87.009 1.00 42.69 105 SER A C 1
ATOM 815 O O . SER A 1 105 ? -46.324 -16.244 87.849 1.00 42.69 105 SER A O 1
ATOM 817 N N . LEU A 1 106 ? -46.638 -14.149 87.018 1.00 50.81 106 LEU A N 1
ATOM 818 C CA . LEU A 1 106 ? -46.490 -13.224 88.174 1.00 50.81 106 LEU A CA 1
ATOM 819 C C . LEU A 1 106 ? -46.132 -11.828 87.604 1.00 50.81 106 LEU A C 1
ATOM 821 O O . LEU A 1 106 ? -45.080 -11.665 87.007 1.00 50.81 106 LEU A O 1
ATOM 825 N N . GLN A 1 107 ? -47.105 -10.929 87.419 1.00 39.69 107 GLN A N 1
ATOM 826 C CA . GLN A 1 107 ? -47.510 -9.837 88.327 1.00 39.69 107 GLN A CA 1
ATOM 827 C C . GLN A 1 107 ? -46.451 -8.755 88.617 1.00 39.69 107 GLN A C 1
ATOM 829 O O . GLN A 1 107 ? -45.430 -9.051 89.217 1.00 39.69 107 GLN A O 1
ATOM 834 N N . SER A 1 108 ? -46.880 -7.509 88.330 1.00 40.47 108 SER A N 1
ATOM 835 C CA . SER A 1 108 ? -46.540 -6.225 88.980 1.00 40.47 108 SER A CA 1
ATOM 836 C C . SER A 1 108 ? -45.103 -5.703 88.773 1.00 40.47 108 SER A C 1
ATOM 838 O O . SER A 1 108 ? -44.170 -6.472 88.639 1.00 40.47 108 SER A O 1
ATOM 840 N N . SER A 1 109 ? -44.773 -4.411 88.739 1.00 44.94 109 SER A N 1
ATOM 841 C CA . SER A 1 109 ? -45.447 -3.103 88.631 1.00 44.94 109 SER A CA 1
ATOM 842 C C . SER A 1 109 ? -44.324 -2.032 88.674 1.00 44.94 109 SER A C 1
ATOM 844 O O . SER A 1 109 ? -43.205 -2.374 89.046 1.00 44.94 109 SER A O 1
ATOM 846 N N . VAL A 1 110 ? -44.661 -0.754 88.417 1.00 46.78 110 VAL A N 1
ATOM 847 C CA . VAL A 1 110 ? -43.900 0.491 88.746 1.00 46.78 110 VAL A CA 1
ATOM 848 C C . VAL A 1 110 ? -42.947 0.996 87.636 1.00 46.78 110 VAL A C 1
ATOM 850 O O . VAL A 1 110 ? -41.971 0.342 87.303 1.00 46.78 110 VAL A O 1
ATOM 853 N N . SER A 1 111 ? -43.340 2.035 86.874 1.00 41.31 111 SER A N 1
ATOM 854 C CA . SER A 1 111 ? -43.149 3.499 87.101 1.00 41.31 111 SER A CA 1
ATOM 855 C C . SER A 1 111 ? -41.664 3.895 87.014 1.00 41.31 111 SER A C 1
ATOM 857 O O . SER A 1 111 ? -40.855 3.366 87.756 1.00 41.31 111 SER A O 1
ATOM 859 N N . GLY A 1 112 ? -41.201 4.739 86.092 1.00 40.22 112 GLY A N 1
ATOM 860 C CA . GLY A 1 112 ? -41.673 6.092 85.818 1.00 40.22 112 GLY A CA 1
ATOM 861 C C . GLY A 1 112 ? -40.716 7.079 86.492 1.00 40.22 112 GLY A C 1
ATOM 862 O O . GLY A 1 112 ? -40.850 7.301 87.692 1.00 40.22 112 GLY A O 1
ATOM 863 N N . ASN A 1 113 ? -39.739 7.580 85.728 1.00 41.69 113 ASN A N 1
ATOM 864 C CA . ASN A 1 113 ? -39.185 8.943 85.747 1.00 41.69 113 ASN A CA 1
ATOM 865 C C . ASN A 1 113 ? -38.110 9.083 84.666 1.00 41.69 113 ASN A C 1
ATOM 867 O O . ASN A 1 113 ? -37.233 8.195 84.604 1.00 41.69 113 ASN A O 1
#

Foldseek 3Di:
DEDAAEDAPPDDPVVRVVVLVVVCVVCVVVVHDYDYCNVFDDQVQADPVRHHGDPNVVVSVVVVVVVVVVVVVVVVPDPDPPPPPDPPDDDDDDDDDDDDDDDDDDDDDDDDD

InterPro domains:
  IPR036514 SGNH hydrolase superfamily [G3DSA:3.40.50.1110] (4-77)

Radius of gyration: 37.93 Å; chains: 1; bounding box: 63×38×108 Å

Sequence (113 aa):
VLDSILVRWDLTYKALNNFNFQLELMCQNFGVTFVDVNRVLSRRNLARDGVHLSRRGVSRLGTLILETISSVLQTLEPASPSVQEGASTSHLDLDPEGGDASRKSLQSSVSGN